Protein AF-A0A401MD43-F1 (afdb_monomer_lite)

Structure (mmCIF, N/CA/C/O backbone):
data_AF-A0A401MD43-F1
#
_entry.id   AF-A0A401MD43-F1
#
loop_
_atom_site.group_PDB
_atom_site.id
_atom_site.type_symbol
_atom_site.label_atom_id
_atom_site.label_alt_id
_atom_site.label_comp_id
_atom_site.label_asym_id
_atom_site.label_entity_id
_atom_site.label_seq_id
_atom_site.pdbx_PDB_ins_code
_atom_site.Cartn_x
_atom_site.Cartn_y
_atom_site.Cartn_z
_atom_site.occupancy
_atom_site.B_iso_or_equiv
_atom_site.auth_seq_id
_atom_site.auth_comp_id
_atom_site.auth_asym_id
_atom_site.auth_atom_id
_atom_site.pdbx_PDB_model_num
ATOM 1 N N . MET A 1 1 ? -18.727 -7.370 8.659 1.00 54.34 1 MET A N 1
ATOM 2 C CA . MET A 1 1 ? -17.978 -6.117 8.890 1.00 54.34 1 MET A CA 1
ATOM 3 C C . MET A 1 1 ? -18.853 -4.961 8.442 1.00 54.34 1 MET A C 1
ATOM 5 O O . MET A 1 1 ? -19.505 -5.105 7.414 1.00 54.34 1 MET A O 1
ATOM 9 N N . ASN A 1 2 ? -18.923 -3.864 9.202 1.00 54.88 2 ASN A N 1
ATOM 10 C CA . ASN A 1 2 ? -19.523 -2.627 8.693 1.00 54.88 2 ASN A CA 1
ATOM 11 C C . ASN A 1 2 ? -18.691 -2.210 7.475 1.00 54.88 2 ASN A C 1
ATOM 13 O O . ASN A 1 2 ? -17.537 -1.832 7.632 1.00 54.88 2 ASN A O 1
ATOM 17 N N . GLY A 1 3 ? -19.245 -2.385 6.273 1.00 74.19 3 GLY A N 1
ATOM 18 C CA . GLY A 1 3 ? -18.526 -2.365 4.991 1.00 74.19 3 GLY A CA 1
ATOM 19 C C . GLY A 1 3 ? -18.012 -0.996 4.544 1.00 74.19 3 GLY A C 1
ATOM 20 O O . GLY A 1 3 ? -17.819 -0.780 3.355 1.00 74.19 3 GLY A O 1
ATOM 21 N N . ASN A 1 4 ? -17.823 -0.063 5.475 1.00 90.31 4 ASN A N 1
ATOM 22 C CA . ASN A 1 4 ? -17.215 1.228 5.213 1.00 90.31 4 ASN A CA 1
ATOM 23 C C . ASN A 1 4 ? -15.924 1.360 6.024 1.00 90.31 4 ASN A C 1
ATOM 25 O O . ASN A 1 4 ? -15.948 1.793 7.178 1.00 90.31 4 ASN A O 1
ATOM 29 N N . LEU A 1 5 ? -14.794 1.013 5.404 1.00 92.75 5 LEU A N 1
ATOM 30 C CA . LEU A 1 5 ? -13.480 1.125 6.035 1.00 92.75 5 LEU A CA 1
ATOM 31 C C . LEU A 1 5 ? -13.142 2.565 6.429 1.00 92.75 5 LEU A C 1
ATOM 33 O O . LEU A 1 5 ? -12.414 2.752 7.394 1.00 92.75 5 LEU A O 1
ATOM 37 N N . TYR A 1 6 ? -13.693 3.580 5.756 1.00 91.88 6 TYR A N 1
ATOM 38 C CA . TYR A 1 6 ? -13.471 4.996 6.076 1.00 91.88 6 TYR A CA 1
ATOM 39 C C . TYR A 1 6 ? -14.179 5.472 7.348 1.00 91.88 6 TYR A C 1
ATOM 41 O O . TYR A 1 6 ? -13.871 6.550 7.843 1.00 91.88 6 TYR A O 1
ATOM 49 N N . ALA A 1 7 ? -15.097 4.683 7.913 1.00 91.75 7 ALA A N 1
ATOM 50 C CA . ALA A 1 7 ? -15.709 5.001 9.203 1.00 91.75 7 ALA A CA 1
ATOM 51 C C . ALA A 1 7 ? -14.809 4.649 10.406 1.00 91.75 7 ALA A C 1
ATOM 53 O O . ALA A 1 7 ? -15.149 4.970 11.543 1.00 91.75 7 ALA A O 1
ATOM 54 N N . LEU A 1 8 ? -13.690 3.957 10.176 1.00 90.75 8 LEU A N 1
ATOM 55 C CA . LEU A 1 8 ? -12.748 3.547 11.218 1.00 90.75 8 LEU A CA 1
ATOM 56 C C . LEU A 1 8 ? -11.753 4.681 11.519 1.00 90.75 8 LEU A C 1
ATOM 58 O O . LEU A 1 8 ? -11.402 5.449 10.625 1.00 90.75 8 LEU A O 1
ATOM 62 N N . SER A 1 9 ? -11.247 4.787 12.747 1.00 89.94 9 SER A N 1
ATOM 63 C CA . SER A 1 9 ? -10.150 5.726 13.025 1.00 89.94 9 SER A CA 1
ATOM 64 C C . SER A 1 9 ? -8.815 5.127 12.572 1.00 89.94 9 SER A C 1
ATOM 66 O O . SER A 1 9 ? -8.546 3.953 12.823 1.00 89.94 9 SER A O 1
ATOM 68 N N . ALA A 1 10 ? -7.993 5.939 11.906 1.00 88.62 10 ALA A N 1
ATOM 69 C CA . ALA A 1 10 ? -6.602 5.624 11.560 1.00 88.62 10 ALA A CA 1
ATOM 70 C C . ALA A 1 10 ? -5.631 6.682 12.126 1.00 88.62 10 ALA A C 1
ATOM 72 O O . ALA A 1 10 ? -4.465 6.752 11.734 1.00 88.62 10 ALA A O 1
ATOM 73 N N . ASP A 1 11 ? -6.115 7.514 13.052 1.00 87.44 11 ASP A N 1
ATOM 74 C CA . ASP A 1 11 ? -5.359 8.636 13.595 1.00 87.44 11 ASP A CA 1
ATOM 75 C C . ASP A 1 11 ? -4.166 8.135 14.405 1.00 87.44 11 ASP A C 1
ATOM 77 O O . ASP A 1 11 ? -4.283 7.232 15.234 1.00 87.44 11 ASP A O 1
ATOM 81 N N . GLY A 1 12 ? -2.999 8.732 14.163 1.00 84.62 12 GLY A N 1
ATOM 82 C CA . GLY A 1 12 ? -1.771 8.374 14.870 1.00 84.62 12 GLY A CA 1
ATOM 83 C C . GLY A 1 12 ? -1.241 6.972 14.560 1.00 84.62 12 GLY A C 1
ATOM 84 O O . GLY A 1 12 ? -0.356 6.506 15.274 1.00 84.62 12 GLY A O 1
ATOM 85 N N . VAL A 1 13 ? -1.746 6.296 13.518 1.00 90.06 13 VAL A N 1
ATOM 86 C CA . VAL A 1 13 ? -1.217 4.990 13.119 1.00 90.06 13 VAL A CA 1
ATOM 87 C C . VAL A 1 13 ? 0.234 5.121 12.647 1.00 90.06 13 VAL A C 1
ATOM 89 O O . VAL A 1 13 ? 0.553 5.926 11.762 1.00 90.06 13 VAL A O 1
ATOM 92 N N . GLU A 1 14 ? 1.114 4.318 13.243 1.00 91.19 14 GLU A N 1
ATOM 93 C CA . GLU A 1 14 ? 2.484 4.169 12.764 1.00 91.19 14 GLU A CA 1
ATOM 94 C C . GLU A 1 14 ? 2.477 3.418 11.433 1.00 91.19 14 GLU A C 1
ATOM 96 O O . GLU A 1 14 ? 1.906 2.332 11.314 1.00 91.19 14 GLU A O 1
ATOM 101 N N . THR A 1 15 ? 3.112 4.004 10.422 1.00 93.06 15 THR A N 1
ATOM 102 C CA . THR A 1 15 ? 3.199 3.418 9.085 1.00 93.06 15 THR A CA 1
ATOM 103 C C . THR A 1 15 ? 4.570 2.831 8.815 1.00 93.06 15 THR A C 1
ATOM 105 O O . THR A 1 15 ? 5.598 3.411 9.157 1.00 93.06 15 THR A O 1
ATOM 108 N N . THR A 1 16 ? 4.580 1.693 8.126 1.00 95.50 16 THR A N 1
ATOM 109 C CA . THR A 1 16 ? 5.776 1.189 7.455 1.00 95.50 16 THR A CA 1
ATOM 110 C C . THR A 1 16 ? 5.929 1.920 6.132 1.00 95.50 16 THR A C 1
ATOM 112 O O . THR A 1 16 ? 4.987 2.000 5.345 1.00 95.50 16 THR A O 1
ATOM 115 N N . ASN A 1 17 ? 7.120 2.450 5.894 1.00 93.69 17 ASN A N 1
ATOM 116 C CA . ASN A 1 17 ? 7.417 3.284 4.745 1.00 93.69 17 ASN A CA 1
ATOM 117 C C . ASN A 1 17 ? 8.216 2.490 3.700 1.00 93.69 17 ASN A C 1
ATOM 119 O O . ASN A 1 17 ? 9.301 1.980 3.982 1.00 93.69 17 ASN A O 1
ATOM 123 N N . PHE A 1 18 ? 7.677 2.388 2.486 1.00 94.44 18 PHE A N 1
ATOM 124 C CA . PHE A 1 18 ? 8.301 1.726 1.344 1.00 94.44 18 PHE A CA 1
ATOM 125 C C . PHE A 1 18 ? 8.773 2.777 0.336 1.00 94.44 18 PHE A C 1
ATOM 127 O O . PHE A 1 18 ? 8.006 3.275 -0.495 1.00 94.44 18 PHE A O 1
ATOM 134 N N . CYS A 1 19 ? 10.055 3.126 0.422 1.00 93.00 19 CYS A N 1
ATOM 135 C CA . CYS A 1 19 ? 10.711 4.060 -0.488 1.00 93.00 19 CYS A CA 1
ATOM 136 C C . CYS A 1 19 ? 11.449 3.345 -1.620 1.00 93.00 19 CYS A C 1
ATOM 138 O O . CYS A 1 19 ? 12.105 2.326 -1.412 1.00 93.00 19 CYS A O 1
ATOM 140 N N . GLY A 1 20 ? 11.426 3.948 -2.807 1.00 88.94 20 GLY A N 1
ATOM 141 C CA . GLY A 1 20 ? 12.246 3.531 -3.938 1.00 88.94 20 GLY A CA 1
ATOM 142 C C . GLY A 1 20 ? 12.853 4.728 -4.664 1.00 88.94 20 GLY A C 1
ATOM 143 O O . GLY A 1 20 ? 12.280 5.818 -4.691 1.00 88.94 20 GLY A O 1
ATOM 144 N N . GLY A 1 21 ? 14.012 4.513 -5.291 1.00 86.69 21 GLY A N 1
ATOM 145 C CA . GLY A 1 21 ? 14.702 5.551 -6.056 1.00 86.69 21 GLY A CA 1
ATOM 146 C C . GLY A 1 21 ? 15.106 6.767 -5.203 1.00 86.69 21 GLY A C 1
ATOM 147 O O . GLY A 1 21 ? 15.329 6.625 -4.003 1.00 86.69 21 GLY A O 1
ATOM 148 N N . PRO A 1 22 ? 15.221 7.967 -5.801 1.00 87.06 22 PRO A N 1
ATOM 149 C CA . PRO A 1 22 ? 15.648 9.180 -5.096 1.00 87.06 22 PRO A CA 1
ATOM 150 C C . PRO A 1 22 ? 14.541 9.850 -4.256 1.00 87.06 22 PRO A C 1
ATOM 152 O O . PRO A 1 22 ? 14.737 10.971 -3.798 1.00 87.06 22 PRO A O 1
ATOM 155 N N . CYS A 1 23 ? 13.376 9.210 -4.080 1.00 84.12 23 CYS A N 1
ATOM 156 C CA . CYS A 1 23 ? 12.243 9.719 -3.290 1.00 84.12 23 CYS A CA 1
ATOM 157 C C . CYS A 1 23 ? 11.724 11.115 -3.703 1.00 84.12 23 CYS A C 1
ATOM 159 O O . CYS A 1 23 ? 11.266 11.884 -2.861 1.00 84.12 23 CYS A O 1
ATOM 161 N N . THR A 1 24 ? 11.761 11.457 -4.997 1.00 86.94 24 THR A N 1
ATOM 162 C CA . THR A 1 24 ? 11.336 12.783 -5.493 1.00 86.94 24 THR A CA 1
ATOM 163 C C . THR A 1 24 ? 9.839 13.028 -5.350 1.00 86.94 24 THR A C 1
ATOM 165 O O . THR A 1 24 ? 9.444 14.131 -4.986 1.00 86.94 24 THR A O 1
ATOM 168 N N . GLU A 1 25 ? 9.006 12.015 -5.609 1.00 86.56 25 GLU A N 1
ATOM 169 C CA . GLU A 1 25 ? 7.540 12.108 -5.508 1.00 86.56 25 GLU A CA 1
ATOM 170 C C . GLU A 1 25 ? 6.992 11.649 -4.154 1.00 86.56 25 GLU A C 1
ATOM 172 O O . GLU A 1 25 ? 5.942 12.119 -3.729 1.00 86.56 25 GLU A O 1
ATOM 177 N N . GLY A 1 26 ? 7.740 10.826 -3.423 1.00 91.00 26 GLY A N 1
ATOM 178 C CA . GLY A 1 26 ? 7.374 10.315 -2.105 1.00 91.00 26 GLY A CA 1
ATOM 179 C C . GLY A 1 26 ? 7.585 8.809 -2.006 1.00 91.00 26 GLY A C 1
ATOM 180 O O . GLY A 1 26 ? 8.094 8.173 -2.931 1.00 91.00 26 GLY A O 1
ATOM 181 N N . CYS A 1 27 ? 7.191 8.255 -0.868 1.00 94.44 27 CYS A N 1
ATOM 182 C CA . CYS A 1 27 ? 7.212 6.828 -0.582 1.00 94.44 27 CYS A CA 1
ATOM 183 C C . CYS A 1 27 ? 5.789 6.341 -0.300 1.00 94.44 27 CYS A C 1
ATOM 185 O O . CYS A 1 27 ? 4.900 7.148 -0.010 1.00 94.44 27 CYS A O 1
ATOM 187 N N . VAL A 1 28 ? 5.574 5.031 -0.399 1.00 95.38 28 VAL A N 1
ATOM 188 C CA . VAL A 1 28 ? 4.288 4.419 -0.052 1.00 95.38 28 VAL A CA 1
ATOM 189 C C . VAL A 1 28 ? 4.300 4.086 1.432 1.00 95.38 28 VAL A C 1
ATOM 191 O O . VAL A 1 28 ? 5.099 3.270 1.878 1.00 95.38 28 VAL A O 1
ATOM 194 N N . ASP A 1 29 ? 3.411 4.711 2.189 1.00 95.00 29 ASP A N 1
ATOM 195 C CA . ASP A 1 29 ? 3.156 4.386 3.585 1.00 95.00 29 ASP A CA 1
ATOM 196 C C . ASP A 1 29 ? 2.033 3.360 3.685 1.00 95.00 29 ASP A C 1
ATOM 198 O O . ASP A 1 29 ? 0.990 3.504 3.046 1.00 95.00 29 ASP A O 1
ATOM 202 N N . PHE A 1 30 ? 2.240 2.353 4.526 1.00 96.31 30 PHE A N 1
ATOM 203 C CA . PHE A 1 30 ? 1.317 1.249 4.747 1.00 96.31 30 PHE A CA 1
ATOM 204 C C . PHE A 1 30 ? 1.147 0.971 6.242 1.00 96.31 30 PHE A C 1
ATOM 206 O O . PHE A 1 30 ? 2.132 0.922 6.982 1.00 96.31 30 PHE A O 1
ATOM 213 N N . ALA A 1 31 ? -0.088 0.746 6.688 1.00 96.50 31 ALA A N 1
ATOM 214 C CA . ALA A 1 31 ? -0.372 0.260 8.037 1.00 96.50 31 ALA A CA 1
ATOM 215 C C . ALA A 1 31 ? -1.671 -0.544 8.101 1.00 96.50 31 ALA A C 1
ATOM 217 O O . ALA A 1 31 ? -2.557 -0.393 7.261 1.00 96.50 31 ALA A O 1
ATOM 218 N N . ALA A 1 32 ? -1.805 -1.362 9.144 1.00 96.19 32 ALA A N 1
ATOM 219 C CA . ALA A 1 32 ? -3.090 -1.929 9.535 1.00 96.19 32 ALA A CA 1
ATOM 220 C C . ALA A 1 32 ? -3.941 -0.869 10.253 1.00 96.19 32 ALA A C 1
ATOM 222 O O . ALA A 1 32 ? -3.417 -0.065 11.023 1.00 96.19 32 ALA A O 1
ATOM 223 N N . ILE A 1 33 ? -5.254 -0.887 10.034 1.00 94.75 33 ILE A N 1
ATOM 224 C CA . ILE A 1 33 ? -6.194 -0.002 10.725 1.00 94.75 33 ILE A CA 1
ATOM 225 C C . ILE A 1 33 ? -6.447 -0.557 12.140 1.00 94.75 33 ILE A C 1
ATOM 227 O O . ILE A 1 33 ? -6.910 -1.694 12.275 1.00 94.75 33 ILE A O 1
ATOM 231 N N . PRO A 1 34 ? -6.188 0.211 13.216 1.00 91.56 34 PRO A N 1
ATOM 232 C CA . PRO A 1 34 ? -6.406 -0.258 14.582 1.00 91.56 34 PRO A CA 1
ATOM 233 C C . PRO A 1 34 ? -7.852 -0.698 14.840 1.00 91.56 34 PRO A C 1
ATOM 235 O O . PRO A 1 34 ? -8.810 -0.025 14.465 1.00 91.56 34 PRO A O 1
ATOM 238 N N . GLY A 1 35 ? -8.021 -1.836 15.517 1.00 87.75 35 GLY A N 1
ATOM 239 C CA . GLY A 1 35 ? -9.344 -2.359 15.875 1.00 87.75 35 GLY A CA 1
ATOM 240 C C . GLY A 1 35 ? -10.138 -2.971 14.714 1.00 87.75 35 GLY A C 1
ATOM 241 O O . GLY A 1 35 ? -11.267 -3.410 14.932 1.00 87.75 35 GLY A O 1
ATOM 242 N N . ALA A 1 36 ? -9.562 -3.053 13.510 1.00 89.56 36 ALA A N 1
ATOM 243 C CA . ALA A 1 36 ? -10.163 -3.715 12.361 1.00 89.56 36 ALA A CA 1
ATOM 244 C C . ALA A 1 36 ? -9.223 -4.789 11.809 1.00 89.56 36 ALA A C 1
ATOM 246 O O . ALA A 1 36 ? -8.155 -4.497 11.276 1.00 89.56 36 ALA A O 1
ATOM 247 N N . ALA A 1 37 ? -9.636 -6.049 11.947 1.00 90.31 37 ALA A N 1
ATOM 248 C CA . ALA A 1 37 ? -8.914 -7.165 11.353 1.00 90.31 37 ALA A CA 1
ATOM 249 C C . ALA A 1 37 ? -8.877 -7.019 9.827 1.00 90.31 37 ALA A C 1
ATOM 251 O O . ALA A 1 37 ? -9.857 -6.572 9.221 1.00 90.31 37 ALA A O 1
ATOM 252 N N . ASP A 1 38 ? -7.751 -7.411 9.232 1.00 94.31 38 ASP A N 1
ATOM 253 C CA . ASP A 1 38 ? -7.585 -7.536 7.783 1.00 94.31 38 ASP A CA 1
ATOM 254 C C . ASP A 1 38 ? -7.972 -6.264 7.015 1.00 94.31 38 ASP A C 1
ATOM 256 O O . ASP A 1 38 ? -8.561 -6.324 5.938 1.00 94.31 38 ASP A O 1
ATOM 260 N N . SER A 1 39 ? -7.696 -5.099 7.603 1.00 95.62 39 SER A N 1
ATOM 261 C CA . SER A 1 39 ? -8.028 -3.787 7.053 1.00 95.62 39 SER A CA 1
ATOM 262 C C . SER A 1 39 ? -6.803 -2.890 7.112 1.00 95.62 39 SER A C 1
ATOM 264 O O . SER A 1 39 ? -6.148 -2.793 8.151 1.00 95.62 39 SER A O 1
ATOM 266 N N . TYR A 1 40 ? -6.500 -2.220 6.007 1.00 96.81 40 TYR A N 1
ATOM 267 C CA . TYR A 1 40 ? -5.247 -1.505 5.817 1.00 96.81 40 TYR A CA 1
ATOM 268 C C . TYR A 1 40 ? -5.468 -0.115 5.254 1.00 96.81 40 TYR A C 1
ATOM 270 O O . TYR A 1 40 ? -6.453 0.155 4.565 1.00 96.81 40 TYR A O 1
ATOM 278 N N . VAL A 1 41 ? -4.499 0.745 5.532 1.00 96.25 41 VAL A N 1
ATOM 279 C CA . VAL A 1 41 ? -4.392 2.094 5.006 1.00 96.25 41 VAL A CA 1
ATOM 280 C C . VAL A 1 41 ? -3.127 2.219 4.161 1.00 96.25 41 VAL A C 1
ATOM 282 O O . VAL A 1 41 ? -2.064 1.723 4.541 1.00 96.25 41 VAL A O 1
ATOM 285 N N . VAL A 1 42 ? -3.254 2.879 3.011 1.00 96.50 42 VAL A N 1
ATOM 286 C CA . VAL A 1 42 ? -2.156 3.212 2.099 1.00 96.50 42 VAL A CA 1
ATOM 287 C C . VAL A 1 42 ? -2.179 4.713 1.829 1.00 96.50 42 VAL A C 1
ATOM 289 O O . VAL A 1 42 ? -3.213 5.258 1.437 1.00 96.50 42 VAL A O 1
ATOM 292 N N . ARG A 1 43 ? -1.048 5.396 2.011 1.00 93.75 43 ARG A N 1
ATOM 293 C CA . ARG A 1 43 ? -0.910 6.838 1.734 1.00 93.75 43 ARG A CA 1
ATOM 294 C C . ARG A 1 43 ? 0.466 7.172 1.163 1.00 93.75 43 ARG A C 1
ATOM 296 O O . ARG A 1 43 ? 1.367 6.339 1.168 1.00 93.75 43 ARG A O 1
ATOM 303 N N . VAL A 1 44 ? 0.630 8.388 0.649 1.00 92.88 44 VAL A N 1
ATOM 304 C CA . VAL A 1 44 ? 1.951 8.911 0.269 1.00 92.88 44 VAL A CA 1
ATOM 305 C C . VAL A 1 44 ? 2.603 9.571 1.482 1.00 92.88 44 VAL A C 1
ATOM 307 O O . VAL A 1 44 ? 1.932 10.257 2.247 1.00 92.88 44 V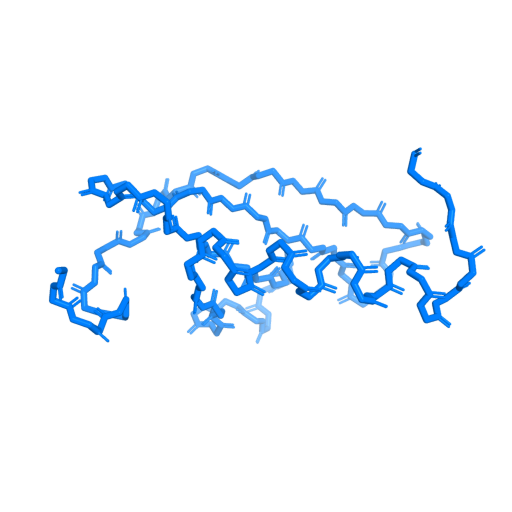AL A O 1
ATOM 310 N N . SER A 1 45 ? 3.916 9.410 1.631 1.00 91.50 45 SER A N 1
ATOM 311 C CA . SER A 1 45 ? 4.681 9.972 2.756 1.00 91.50 45 SER A CA 1
ATOM 312 C C . SER A 1 45 ? 4.847 11.498 2.723 1.00 91.50 45 SER A C 1
ATOM 314 O O . SER A 1 45 ? 5.471 12.088 3.604 1.00 91.50 45 SER A O 1
ATOM 316 N N . LYS A 1 46 ? 4.359 12.147 1.664 1.00 90.56 46 LYS A N 1
ATOM 317 C CA . LYS A 1 46 ? 4.449 13.588 1.458 1.00 90.56 46 LYS A CA 1
ATOM 318 C C . LYS A 1 46 ? 3.250 14.320 2.079 1.00 90.56 46 LYS A C 1
ATOM 320 O O . LYS A 1 46 ? 2.125 13.834 1.939 1.00 90.56 46 LYS A O 1
ATOM 325 N N . PRO A 1 47 ? 3.445 15.514 2.67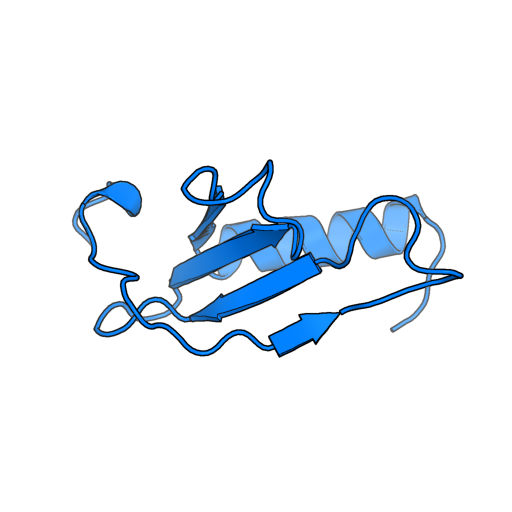4 1.00 89.12 47 PRO A N 1
ATOM 326 C CA . PRO A 1 47 ? 2.358 16.282 3.286 1.00 89.12 47 PRO A CA 1
ATOM 327 C C . PRO A 1 47 ? 1.183 16.584 2.343 1.00 89.12 47 PRO A C 1
ATOM 329 O O . PRO A 1 47 ? 0.046 16.678 2.787 1.00 89.12 47 PRO A O 1
ATOM 332 N N . GLU A 1 48 ? 1.420 16.704 1.036 1.00 89.00 48 GLU A N 1
ATOM 333 C CA . GLU A 1 48 ? 0.396 17.002 0.024 1.00 89.00 48 GLU A CA 1
ATOM 334 C C . GLU A 1 48 ? -0.670 15.898 -0.126 1.00 89.00 48 GLU A C 1
ATOM 336 O O . GLU A 1 48 ? -1.772 16.143 -0.647 1.00 89.00 48 GLU A O 1
ATOM 341 N N . GLY A 1 49 ? -0.337 14.680 0.308 1.00 86.12 49 GLY A N 1
ATOM 342 C CA . GLY A 1 49 ? -1.257 13.551 0.394 1.00 86.12 49 GLY A CA 1
ATOM 343 C C . GLY A 1 49 ? -1.704 13.211 1.812 1.00 86.12 49 GLY A C 1
ATOM 344 O O . GLY A 1 49 ? -2.368 12.188 1.987 1.00 86.12 49 GLY A O 1
ATOM 345 N N . ALA A 1 50 ? -1.385 14.052 2.804 1.00 82.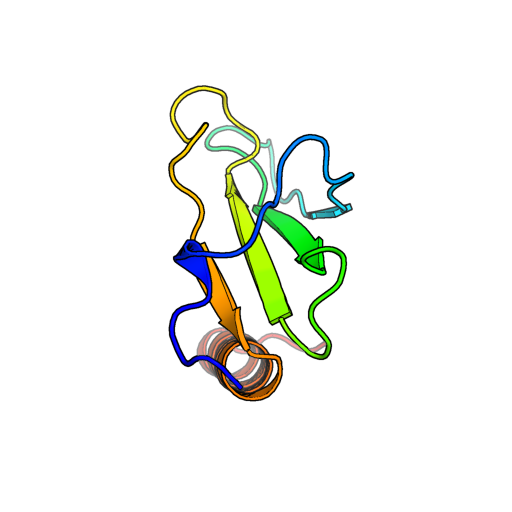88 50 ALA A N 1
ATOM 346 C CA . ALA A 1 50 ? -2.006 13.957 4.118 1.00 82.88 50 ALA A CA 1
ATOM 347 C C . ALA A 1 50 ? -3.537 13.981 3.970 1.00 82.88 50 ALA A C 1
ATOM 349 O O . ALA A 1 50 ? -4.077 14.641 3.077 1.00 82.88 50 ALA A O 1
ATOM 350 N N . ASP A 1 51 ? -4.218 13.192 4.799 1.00 84.12 51 ASP A N 1
ATOM 351 C CA . ASP A 1 51 ? -5.678 13.017 4.808 1.00 84.12 51 ASP A CA 1
ATOM 352 C C . ASP A 1 51 ? -6.291 12.438 3.513 1.00 84.12 51 ASP A C 1
ATOM 354 O O . ASP A 1 51 ? -7.512 12.376 3.370 1.00 84.12 51 ASP A O 1
ATOM 358 N N . LYS A 1 52 ? -5.467 11.972 2.561 1.00 89.75 52 LYS A N 1
ATOM 359 C CA . LYS A 1 52 ? -5.902 11.345 1.296 1.00 89.75 52 LYS A CA 1
ATOM 360 C C . LYS A 1 52 ? -5.510 9.877 1.234 1.00 89.75 52 LYS A C 1
ATOM 362 O O . LYS A 1 52 ? -4.862 9.417 0.294 1.00 89.75 52 LYS A O 1
ATOM 367 N N . GLU A 1 53 ? -5.877 9.146 2.267 1.00 92.56 53 GLU A N 1
ATOM 368 C CA . GLU A 1 53 ? -5.539 7.739 2.371 1.00 92.56 53 GLU A CA 1
ATOM 369 C C . GLU A 1 53 ? -6.531 6.833 1.632 1.00 92.56 53 GLU A C 1
ATOM 371 O O . GLU A 1 53 ? -7.744 7.062 1.579 1.00 92.56 53 GLU A O 1
ATOM 376 N N . LEU A 1 54 ? -5.990 5.773 1.048 1.00 96.06 54 LEU A N 1
ATOM 377 C CA . LEU A 1 54 ? -6.759 4.682 0.477 1.00 96.06 54 LEU A CA 1
ATOM 378 C C . LEU A 1 54 ? -6.906 3.594 1.534 1.00 96.06 54 LEU A C 1
ATOM 380 O O . LEU A 1 54 ? -5.956 3.308 2.264 1.00 96.06 54 LEU A O 1
ATOM 384 N N . ARG A 1 55 ? -8.090 2.991 1.625 1.00 96.12 55 ARG A N 1
ATOM 385 C CA . ARG A 1 55 ? -8.374 1.936 2.598 1.00 96.12 55 ARG A CA 1
ATOM 386 C C . ARG A 1 55 ? -8.850 0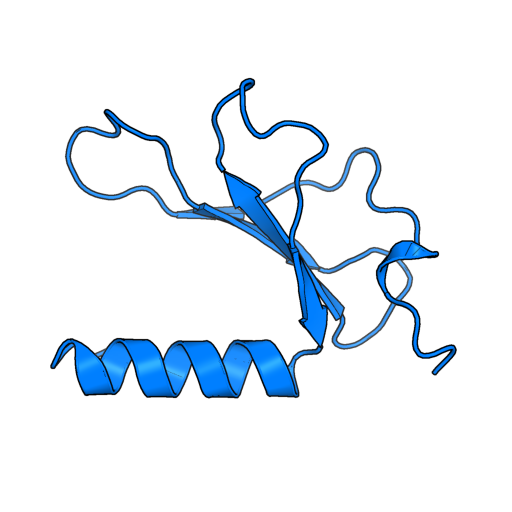.684 1.887 1.00 96.12 55 ARG A C 1
ATOM 388 O O . ARG A 1 55 ? -9.738 0.767 1.043 1.00 96.12 55 ARG A O 1
ATOM 395 N N . PHE A 1 56 ? -8.272 -0.450 2.255 1.00 97.25 56 PHE A N 1
ATOM 396 C CA . PHE A 1 56 ? -8.519 -1.736 1.609 1.00 97.25 56 PHE A CA 1
ATOM 397 C C . PHE A 1 56 ? -8.630 -2.845 2.643 1.00 97.25 56 PHE A C 1
ATOM 399 O O . PHE A 1 56 ? -8.020 -2.785 3.711 1.00 97.25 56 PHE A O 1
ATOM 406 N N . THR A 1 57 ? -9.385 -3.881 2.309 1.00 96.38 57 THR A N 1
ATOM 407 C CA . THR A 1 57 ? -9.285 -5.167 2.999 1.00 96.38 57 THR A CA 1
ATOM 408 C C . THR A 1 57 ? -7.990 -5.890 2.609 1.00 96.38 57 THR A C 1
ATOM 410 O O . THR A 1 57 ? -7.378 -5.568 1.589 1.00 96.38 57 THR A O 1
ATOM 413 N N . ALA A 1 58 ? -7.589 -6.902 3.387 1.00 96.81 58 ALA A N 1
ATOM 414 C CA . ALA A 1 58 ? -6.478 -7.792 3.037 1.00 96.81 58 ALA A CA 1
ATOM 415 C C . ALA A 1 58 ? -6.647 -8.369 1.631 1.00 96.81 58 ALA A C 1
ATOM 417 O O . ALA A 1 58 ? -5.760 -8.240 0.799 1.00 96.81 58 ALA A O 1
ATOM 418 N N . ALA A 1 59 ? -7.824 -8.932 1.344 1.00 97.12 59 ALA A N 1
ATOM 419 C CA . ALA A 1 59 ? -8.092 -9.599 0.076 1.00 97.12 59 ALA A CA 1
ATOM 420 C C . ALA A 1 59 ? -7.946 -8.660 -1.133 1.00 97.12 59 ALA A C 1
ATOM 422 O O . ALA A 1 59 ? -7.391 -9.059 -2.153 1.00 97.12 59 ALA A O 1
ATOM 423 N N . GLU A 1 60 ? -8.420 -7.416 -1.022 1.00 97.69 60 GLU A N 1
ATOM 424 C CA . GLU A 1 60 ? -8.289 -6.417 -2.090 1.00 97.69 60 GLU A CA 1
ATOM 425 C C . GLU A 1 60 ? -6.831 -5.992 -2.297 1.00 97.69 60 GLU A C 1
ATOM 427 O O . GLU A 1 60 ? -6.376 -5.864 -3.435 1.00 97.69 60 GLU A O 1
ATOM 432 N N . LEU A 1 61 ? -6.090 -5.773 -1.206 1.00 97.44 61 LEU A N 1
ATOM 433 C CA . LEU A 1 61 ? -4.711 -5.304 -1.291 1.00 97.44 61 LEU A CA 1
ATOM 434 C C . LEU A 1 61 ? -3.747 -6.413 -1.734 1.00 97.44 61 LEU A C 1
ATOM 436 O O . LEU A 1 61 ? -2.820 -6.135 -2.494 1.00 97.44 61 LEU A O 1
ATOM 440 N N . ASP A 1 62 ? -3.994 -7.657 -1.324 1.00 97.94 62 ASP A N 1
ATOM 441 C CA . ASP A 1 62 ? -3.237 -8.835 -1.749 1.00 97.94 62 ASP A CA 1
ATOM 442 C C . ASP A 1 62 ? -3.436 -9.112 -3.245 1.00 97.94 62 ASP A C 1
ATOM 444 O O . ASP A 1 62 ? -2.457 -9.327 -3.967 1.00 97.94 62 ASP A O 1
ATOM 448 N N . ASP A 1 63 ? -4.679 -9.048 -3.742 1.00 98.38 63 ASP A N 1
ATOM 449 C CA . ASP A 1 63 ? -4.970 -9.190 -5.175 1.00 98.38 63 ASP A CA 1
ATOM 450 C C . ASP A 1 63 ? -4.266 -8.095 -5.992 1.00 98.38 63 ASP A C 1
ATOM 452 O O . ASP A 1 63 ? -3.578 -8.388 -6.977 1.00 98.38 63 ASP A O 1
ATOM 456 N N . PHE A 1 64 ? -4.333 -6.840 -5.526 1.00 97.81 64 PHE A N 1
ATOM 457 C CA . PHE A 1 64 ? -3.591 -5.739 -6.134 1.00 97.81 64 PHE A CA 1
ATOM 458 C C . PHE A 1 64 ? -2.079 -5.987 -6.123 1.00 97.81 64 PHE A C 1
ATOM 460 O O . PHE A 1 64 ? -1.434 -5.815 -7.158 1.00 97.81 64 PHE A O 1
ATOM 467 N N . ALA A 1 65 ? -1.496 -6.387 -4.992 1.00 96.62 65 ALA A N 1
ATOM 468 C CA . ALA A 1 65 ? -0.056 -6.579 -4.860 1.00 96.62 65 ALA A CA 1
ATOM 469 C C . ALA A 1 65 ? 0.453 -7.677 -5.805 1.00 96.62 65 ALA A C 1
ATOM 471 O O . ALA A 1 65 ? 1.402 -7.455 -6.564 1.00 96.62 65 ALA A O 1
ATOM 472 N N . LEU A 1 66 ? -0.218 -8.833 -5.826 1.00 97.56 66 LEU A N 1
ATOM 473 C CA . LEU A 1 66 ? 0.105 -9.940 -6.727 1.00 97.56 66 LEU A CA 1
ATOM 474 C C . LEU A 1 66 ? -0.062 -9.534 -8.197 1.00 97.56 66 LEU A C 1
ATOM 476 O O . LEU A 1 66 ? 0.817 -9.801 -9.026 1.00 97.56 66 LEU A O 1
ATOM 480 N N . GLY A 1 67 ? -1.163 -8.852 -8.524 1.00 97.62 67 GLY A N 1
ATOM 481 C CA . GLY A 1 67 ? -1.429 -8.335 -9.862 1.00 97.62 67 GLY A CA 1
ATOM 482 C C . GLY A 1 67 ? -0.379 -7.321 -10.318 1.00 97.62 67 GLY A C 1
ATOM 483 O O . GLY A 1 67 ? 0.118 -7.407 -11.443 1.00 97.62 67 GLY A O 1
ATOM 484 N N . TRP A 1 68 ? 0.014 -6.397 -9.442 1.00 96.69 68 TRP A N 1
ATOM 485 C CA . TRP A 1 68 ? 1.004 -5.359 -9.715 1.00 96.69 68 TRP A CA 1
ATOM 486 C C . TRP A 1 68 ? 2.401 -5.939 -9.945 1.00 96.69 68 TRP A C 1
ATOM 488 O O . TRP A 1 68 ? 3.029 -5.617 -10.959 1.00 96.69 68 TRP A O 1
ATOM 498 N N . VAL A 1 69 ? 2.856 -6.838 -9.064 1.00 97.38 69 VAL A N 1
ATOM 499 C CA . VAL A 1 69 ? 4.137 -7.554 -9.196 1.00 97.38 69 VAL A CA 1
ATOM 500 C C . VAL A 1 69 ? 4.189 -8.299 -10.529 1.00 97.38 69 VAL A C 1
ATOM 502 O O . VAL A 1 69 ? 5.122 -8.099 -11.311 1.00 97.38 69 VAL A O 1
ATOM 505 N N . LYS A 1 70 ? 3.145 -9.077 -10.847 1.00 97.31 70 LYS A N 1
ATOM 506 C CA . LYS A 1 70 ? 3.042 -9.815 -12.113 1.00 97.31 70 LYS A CA 1
ATOM 507 C C . LYS A 1 70 ? 3.052 -8.886 -13.327 1.00 97.31 70 LYS A C 1
ATOM 509 O O . LYS A 1 70 ? 3.801 -9.127 -14.270 1.00 97.31 70 LYS A O 1
ATOM 514 N N . ASN A 1 71 ? 2.246 -7.825 -13.314 1.00 97.75 71 ASN A N 1
ATOM 515 C CA . ASN A 1 71 ? 2.141 -6.871 -14.422 1.00 97.75 71 ASN A CA 1
ATOM 516 C C . ASN A 1 71 ? 3.471 -6.157 -14.709 1.00 97.75 71 ASN A C 1
ATOM 518 O O . ASN A 1 71 ? 3.776 -5.822 -15.850 1.00 97.75 71 ASN A O 1
ATOM 522 N N . ARG A 1 72 ? 4.283 -5.933 -13.673 1.00 97.31 72 ARG A N 1
ATOM 523 C CA . ARG A 1 72 ? 5.601 -5.301 -13.785 1.00 97.31 72 ARG A CA 1
ATOM 524 C C . ARG A 1 72 ? 6.736 -6.290 -14.060 1.00 97.31 72 ARG A C 1
ATOM 526 O O . ARG A 1 72 ? 7.869 -5.841 -14.217 1.00 97.31 72 ARG A O 1
ATOM 533 N N . GLY A 1 73 ? 6.452 -7.595 -14.121 1.00 97.00 73 GLY A N 1
ATOM 534 C CA . GLY A 1 73 ? 7.468 -8.640 -14.269 1.00 97.00 73 GLY A CA 1
ATOM 535 C C . GLY A 1 73 ? 8.448 -8.692 -13.095 1.00 97.00 73 GLY A C 1
ATOM 536 O O . GLY A 1 73 ? 9.611 -9.036 -13.286 1.00 97.00 73 GLY A O 1
ATOM 537 N N . LEU A 1 74 ? 8.002 -8.287 -11.904 1.00 94.88 74 LEU A N 1
ATOM 538 C CA . LEU A 1 74 ? 8.808 -8.297 -10.688 1.00 94.88 74 LEU A CA 1
ATOM 539 C C . LEU A 1 74 ? 8.739 -9.673 -10.019 1.00 94.88 74 LEU A C 1
ATOM 541 O O . LEU A 1 74 ? 7.799 -10.441 -10.229 1.00 94.88 74 LEU A O 1
ATOM 545 N N . THR A 1 75 ? 9.721 -9.958 -9.174 1.00 87.50 75 THR A N 1
ATOM 546 C CA . THR A 1 75 ? 9.737 -11.121 -8.282 1.00 87.50 75 THR A CA 1
ATOM 547 C C . THR A 1 75 ? 9.874 -10.622 -6.852 1.00 87.50 75 THR A C 1
ATOM 549 O O . THR A 1 75 ? 10.700 -9.741 -6.605 1.00 87.50 75 THR A O 1
ATOM 552 N N . ALA A 1 76 ? 9.057 -11.161 -5.951 1.00 68.38 76 ALA A N 1
ATOM 553 C CA . ALA A 1 76 ? 9.140 -10.910 -4.515 1.00 68.38 76 ALA A CA 1
ATOM 554 C C . ALA A 1 76 ? 10.021 -11.965 -3.839 1.00 68.38 76 ALA A C 1
ATOM 556 O O . ALA A 1 76 ? 9.944 -13.140 -4.271 1.00 68.38 76 ALA A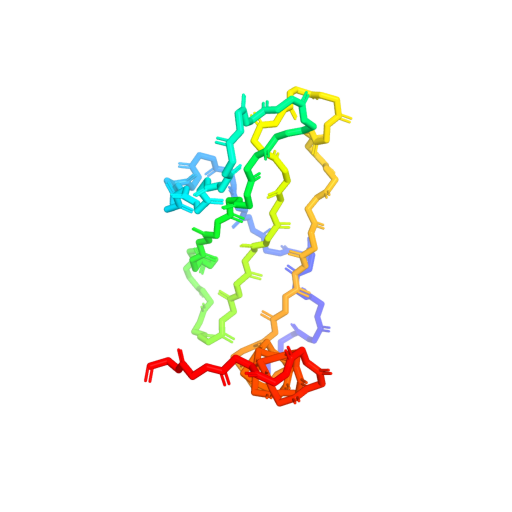 O 1
#

Radius of gyration: 13.35 Å; chains: 1; bounding box: 35×28×30 Å

pLDDT: mean 91.29, std 8.05, range [54.34, 98.38]

Secondary structure (DSSP, 8-state):
--S-GGGS--TT--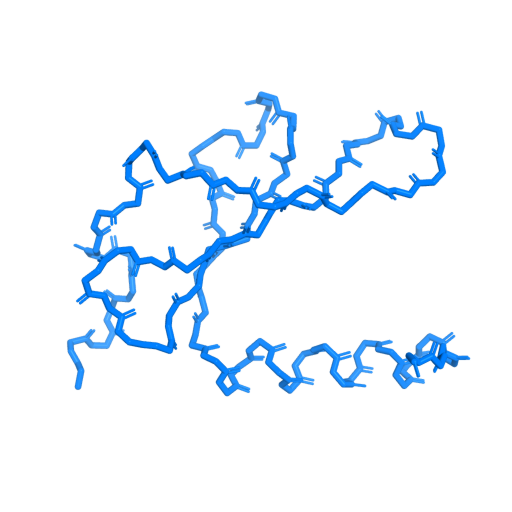-EEE--TT-SS--EEEEEPTT-TTEEEEEESSGGGTT--EEEEHHHHHHHHHHHHHHTT---

Foldseek 3Di:
DPPDLVVADQPPPDWDWADDDPQPPFTWTKDAGPPDPQKIWIFGPDPVGVVVIDIDGNVVVVVVVVVVCVVVVHDD

Sequence (76 aa):
MNGNLYALSADGVETTNFCGGPCTEGCVDFAAIPGAADSYVVRVSKPEGADKELRFTAAELDDFALGWVKNRGLTA